Protein AF-A0A8T5YQD1-F1 (afdb_monomer)

InterPro domains:
  IPR027417 P-loop containing nucleoside triphosphate hydrolase [G3DSA:3.40.50.300] (38-134)
  IPR027417 P-loop containing nucleoside triphosphate hydrolase [SSF52540] (62-123)

Nearest PDB structures (foldseek):
  8b1u-assembly1_C  TM=7.061E-01  e=1.115E-03  Escherichia coli

Mean predicted aligned error: 10.08 Å

Radius of gyration: 19.31 Å; Cα contacts (8 Å, |Δi|>4): 66; chains: 1; bounding box: 38×42×52 Å

Organism: Escherichia coli (NCBI:txid562)

Sequence (136 aa):
AQPSNVLLERLGREAVEVQIQTASQRWPSHPVIGAGVTEPANTALARLQQAVQQDEPLTAGTVHEDDHSIQFHQCHGPDRQVEVLRESILGLLSDDPTLEPRDIIVQCPAIDSYAPLLHASFGLEVDGAAHPGLEI

Foldseek 3Di:
DQQLEPCCNPVVPVVVVVCVVCVVPDDPDDPDPCPPVPDPCPAPVNQVVVCVVVSHYRDDDDHDPPRPVDDDDDDPDLLRVLLVVVVVVVVVCVVDVVDDPVNDDDDDPCCVVNVVSNCVNVVPDPPVDDPPPPDD

pLDDT: mean 80.52, std 15.83, range [36.53, 96.06]

Secondary structure (DSSP, 8-state):
---SSHHHHHH-HHHHHHHHHHTTS-------TTTT----TTSHHHHHHHHHHTT------PPPTT--SS-----SSHHHHHHHHHHHHHHHHHH-TT--GGG-----TTHHHHHHHHHHHHT----SS--TT---

Solvent-accessible surface area (backbone atoms only — not comparable to full-atom values): 9021 Å² total; per-residue (Å²): 130,84,64,60,12,68,62,50,56,72,74,28,52,67,60,52,51,52,48,63,74,41,66,88,54,90,71,82,84,70,78,66,88,63,79,78,65,78,64,60,87,79,34,66,44,45,50,53,51,49,22,59,77,68,44,33,62,84,72,91,72,89,72,59,94,87,52,73,73,68,81,85,83,91,60,94,42,73,67,53,42,48,52,50,51,50,52,51,52,55,48,51,47,68,75,32,86,84,58,52,78,87,80,61,83,86,89,62,99,56,49,85,78,44,48,66,49,46,30,68,73,71,64,53,76,82,66,95,69,82,76,97,82,80,86,130

Structure (mmCIF, N/CA/C/O backbone):
data_AF-A0A8T5YQD1-F1
#
_entry.id   AF-A0A8T5YQD1-F1
#
loop_
_atom_site.group_PDB
_atom_site.id
_atom_site.type_symbol
_atom_site.label_atom_id
_atom_site.label_alt_id
_atom_site.label_comp_id
_atom_site.label_asym_id
_atom_site.label_entity_id
_atom_site.label_seq_id
_atom_site.pdbx_PDB_ins_code
_atom_site.Cartn_x
_atom_site.Cartn_y
_atom_site.Cartn_z
_atom_site.occupancy
_atom_site.B_iso_or_equiv
_atom_site.auth_seq_id
_atom_site.auth_comp_id
_atom_site.auth_asym_id
_atom_site.auth_atom_id
_atom_site.pdbx_PDB_model_num
ATOM 1 N N . ALA A 1 1 ? -9.841 15.210 24.116 1.00 63.59 1 ALA A N 1
ATOM 2 C CA . ALA A 1 1 ? -9.238 14.016 24.740 1.00 63.59 1 ALA A CA 1
ATOM 3 C C . ALA A 1 1 ? -8.061 13.593 23.872 1.00 63.59 1 ALA A C 1
ATOM 5 O O . ALA A 1 1 ? -8.085 13.919 22.691 1.00 63.59 1 ALA A O 1
ATOM 6 N N . GLN A 1 2 ? -7.030 12.965 24.440 1.00 75.38 2 GLN A N 1
ATOM 7 C CA . GLN A 1 2 ? -5.963 12.373 23.628 1.00 75.38 2 GLN A CA 1
ATOM 8 C C . GLN A 1 2 ? -6.542 11.147 22.899 1.00 75.38 2 GLN A C 1
ATOM 10 O O . GLN A 1 2 ? -7.272 10.406 23.561 1.00 75.38 2 GLN A O 1
ATOM 15 N N . PRO A 1 3 ? -6.270 10.948 21.596 1.00 83.31 3 PRO A N 1
ATOM 16 C CA . PRO A 1 3 ? -6.729 9.758 20.887 1.00 83.31 3 PRO A CA 1
ATOM 17 C C . PRO A 1 3 ? -6.153 8.488 21.521 1.00 83.31 3 PRO A C 1
ATOM 19 O O . PRO A 1 3 ? -4.982 8.473 21.915 1.00 83.31 3 PRO A O 1
ATOM 22 N N . SER A 1 4 ? -6.963 7.434 21.621 1.00 87.88 4 SER A N 1
ATOM 23 C CA . SER A 1 4 ? -6.514 6.127 22.128 1.00 87.88 4 SER A CA 1
ATOM 24 C C . SER A 1 4 ? -5.910 5.260 21.018 1.00 87.88 4 SER A C 1
ATOM 26 O O . SER A 1 4 ? -5.096 4.375 21.294 1.00 87.88 4 SER A O 1
ATOM 28 N N . ASN A 1 5 ? -6.257 5.521 19.754 1.00 90.19 5 ASN A N 1
ATOM 29 C CA . ASN A 1 5 ? -5.659 4.852 18.607 1.00 90.19 5 ASN A CA 1
ATOM 30 C C . ASN A 1 5 ? -4.292 5.466 18.235 1.00 90.19 5 ASN A C 1
ATOM 32 O O . ASN A 1 5 ? -4.173 6.659 17.954 1.00 90.19 5 ASN A O 1
ATOM 36 N N . VAL A 1 6 ? -3.254 4.628 18.143 1.00 90.19 6 VAL A N 1
ATOM 37 C CA . VAL A 1 6 ? -1.870 5.063 17.856 1.00 90.19 6 VAL A CA 1
ATOM 38 C C . VAL A 1 6 ? -1.713 5.708 16.469 1.00 90.19 6 VAL A C 1
ATOM 40 O O . VAL A 1 6 ? -0.874 6.593 16.294 1.00 90.19 6 VAL A O 1
ATOM 43 N N . LEU A 1 7 ? -2.496 5.295 15.467 1.00 89.94 7 LEU A N 1
ATOM 44 C CA . LEU A 1 7 ? -2.437 5.908 14.136 1.00 89.94 7 LEU A CA 1
ATOM 45 C C . LEU A 1 7 ? -3.041 7.310 14.150 1.00 89.94 7 LEU A C 1
ATOM 47 O O . LEU A 1 7 ? -2.441 8.226 13.590 1.00 89.94 7 LEU A O 1
ATOM 51 N N . LEU A 1 8 ? -4.168 7.503 14.841 1.00 88.56 8 LEU A N 1
ATOM 52 C CA . LEU A 1 8 ? -4.745 8.836 15.036 1.00 88.56 8 LEU A CA 1
ATOM 53 C C . LEU A 1 8 ? -3.807 9.745 15.833 1.00 88.56 8 LEU A C 1
ATOM 55 O O . LEU A 1 8 ? -3.626 10.905 15.471 1.00 88.56 8 LEU A O 1
ATOM 59 N N . GLU A 1 9 ? -3.151 9.211 16.863 1.00 88.00 9 GLU A N 1
ATOM 60 C CA . GLU A 1 9 ? -2.166 9.957 17.648 1.00 88.00 9 GLU A CA 1
ATOM 61 C C . GLU A 1 9 ? -1.001 10.479 16.789 1.00 88.00 9 GLU A C 1
ATOM 63 O O . GLU A 1 9 ? -0.571 11.628 16.938 1.00 88.00 9 GLU A O 1
ATOM 68 N N . ARG A 1 10 ? -0.469 9.637 15.894 1.00 88.06 10 ARG A N 1
ATOM 69 C CA . ARG A 1 10 ? 0.765 9.936 15.150 1.00 88.06 10 ARG A CA 1
ATOM 70 C C . ARG A 1 10 ? 0.538 10.622 13.811 1.00 88.06 10 ARG A C 1
ATOM 72 O O . ARG A 1 10 ? 1.325 11.489 13.449 1.00 88.06 10 ARG A O 1
ATOM 79 N N . LEU A 1 11 ? -0.499 10.221 13.083 1.00 88.50 11 LEU A N 1
ATOM 80 C CA . LEU A 1 11 ? -0.776 10.674 11.717 1.00 88.50 11 LEU A CA 1
ATOM 81 C C . LEU A 1 11 ? -1.979 11.623 11.653 1.00 88.50 11 LEU A C 1
ATOM 83 O O . LEU A 1 11 ? -2.125 12.356 10.683 1.00 88.50 11 LEU A O 1
ATOM 87 N N . GLY A 1 12 ? -2.827 11.640 12.684 1.00 83.06 12 GLY A N 1
ATOM 88 C CA . GLY A 1 12 ? -4.064 12.420 12.708 1.00 83.06 12 GLY A CA 1
ATOM 89 C C . GLY A 1 12 ? -3.941 13.821 13.306 1.00 83.06 12 GLY A C 1
ATOM 90 O O . GLY A 1 12 ? -4.956 14.501 13.413 1.00 83.06 12 GLY A O 1
ATOM 91 N N . ARG A 1 13 ? -2.748 14.280 13.713 1.00 79.06 13 ARG A N 1
ATOM 92 C CA . ARG A 1 13 ? -2.594 15.531 14.485 1.00 79.06 13 ARG A CA 1
ATOM 93 C C . ARG A 1 13 ? -3.224 16.745 13.799 1.00 79.06 13 ARG A C 1
ATOM 95 O O . ARG A 1 13 ? -3.981 17.465 14.443 1.00 79.06 13 ARG A O 1
ATOM 102 N N . GLU A 1 14 ? -2.940 16.947 12.514 1.00 79.00 14 GLU A N 1
ATOM 103 C CA . GLU A 1 14 ? -3.496 18.072 11.750 1.00 79.00 14 GLU A CA 1
ATOM 104 C C . GLU A 1 14 ? -5.021 17.956 11.604 1.00 79.00 14 GLU A C 1
ATOM 106 O O . GLU A 1 14 ? -5.741 18.933 11.800 1.00 79.00 14 GLU A O 1
ATOM 111 N N . ALA A 1 15 ? -5.537 16.749 11.349 1.00 77.81 15 ALA A N 1
ATOM 112 C CA . ALA A 1 15 ? -6.976 16.506 11.245 1.00 77.81 15 ALA A CA 1
ATOM 113 C C . ALA A 1 15 ? -7.707 16.754 12.577 1.00 77.81 15 ALA A C 1
ATOM 115 O O . ALA A 1 15 ? -8.771 17.372 12.594 1.00 77.81 15 ALA A O 1
ATOM 116 N N . VAL A 1 16 ? -7.118 16.326 13.699 1.00 73.75 16 VAL A N 1
ATOM 117 C CA . VAL A 1 16 ? -7.648 16.558 15.052 1.00 73.75 16 VAL A CA 1
ATOM 118 C C . VAL A 1 16 ? -7.660 18.050 15.378 1.00 73.75 16 VAL A C 1
ATOM 120 O O . VAL A 1 16 ? -8.639 18.550 15.930 1.00 73.75 16 VAL A O 1
ATOM 123 N N . GLU A 1 17 ? -6.602 18.779 15.019 1.00 77.94 17 GLU A N 1
ATOM 124 C CA . GLU A 1 17 ? -6.535 20.225 15.228 1.00 77.94 17 GLU A CA 1
ATOM 125 C C . GLU A 1 17 ? -7.633 20.957 14.446 1.00 77.94 17 GLU A C 1
ATOM 127 O O . GLU A 1 17 ? -8.379 21.751 15.028 1.00 77.94 17 GLU A O 1
ATOM 132 N N . VAL A 1 18 ? -7.806 20.622 13.164 1.00 79.00 18 VAL A N 1
ATOM 133 C CA . VAL A 1 18 ? -8.892 21.165 12.336 1.00 79.00 18 VAL A CA 1
ATOM 134 C C . VAL A 1 18 ? -10.257 20.825 12.933 1.00 79.00 18 VAL A C 1
ATOM 136 O O . VAL A 1 18 ? -11.106 21.712 13.046 1.00 79.00 18 VAL A O 1
ATOM 139 N N . GLN A 1 19 ? -10.477 19.583 13.371 1.00 76.94 19 GLN A N 1
ATOM 140 C CA . GLN A 1 19 ? -11.737 19.154 13.983 1.00 76.94 19 GLN A CA 1
ATOM 141 C C . GLN A 1 19 ? -12.051 19.936 15.265 1.00 76.94 19 GLN A C 1
ATOM 143 O O . GLN A 1 19 ? -13.194 20.339 15.468 1.00 76.94 19 GLN A O 1
ATOM 148 N N . ILE A 1 20 ? -11.055 20.205 16.116 1.00 76.19 20 ILE A N 1
ATOM 149 C CA . ILE A 1 20 ? -11.232 21.022 17.327 1.00 76.19 20 ILE A CA 1
ATOM 150 C C . ILE A 1 20 ? -11.613 22.460 16.956 1.00 76.19 20 ILE A C 1
ATOM 152 O O . ILE A 1 20 ? -12.535 23.023 17.547 1.00 76.19 20 ILE A O 1
ATOM 156 N N . GLN A 1 21 ? -10.939 23.046 15.964 1.00 79.44 21 GLN A N 1
ATOM 157 C CA . GLN A 1 21 ? -11.203 24.418 15.518 1.00 79.44 21 GLN A CA 1
ATOM 158 C C . GLN A 1 21 ? -12.580 24.569 14.853 1.00 79.44 21 GLN A C 1
ATOM 160 O O . GLN A 1 21 ? -13.203 25.628 14.945 1.00 79.44 21 GLN A O 1
ATOM 165 N N . THR A 1 22 ? -13.079 23.507 14.218 1.00 75.62 22 THR A N 1
ATOM 166 C CA . THR A 1 22 ? -14.381 23.490 13.534 1.00 75.62 22 THR A CA 1
ATOM 167 C C . THR A 1 22 ? -15.508 22.859 14.347 1.00 75.62 22 THR A C 1
ATOM 169 O O . THR A 1 22 ? -16.651 22.919 13.910 1.00 75.62 22 THR A O 1
ATOM 172 N N . ALA A 1 23 ? -15.255 22.349 15.559 1.00 73.12 23 ALA A N 1
ATOM 173 C CA . ALA A 1 23 ? -16.266 21.687 16.395 1.00 73.12 23 ALA A CA 1
ATOM 174 C C . ALA A 1 23 ? -17.478 22.575 16.744 1.00 73.12 23 ALA A C 1
ATOM 176 O O . ALA A 1 23 ? -18.564 22.067 17.023 1.00 73.12 23 ALA A O 1
ATOM 177 N N . SER A 1 24 ? -17.312 23.901 16.733 1.00 73.81 24 SER A N 1
ATOM 178 C CA . SER A 1 24 ? -18.398 24.869 16.941 1.00 73.81 24 SER A CA 1
ATOM 179 C C . SER A 1 24 ? -19.202 25.174 15.669 1.00 73.81 24 SER A C 1
ATOM 181 O O . SER A 1 24 ? -20.285 25.756 15.754 1.00 73.81 24 SER A O 1
ATOM 183 N N . GLN A 1 25 ? -18.700 24.781 14.496 1.00 74.81 25 GLN A N 1
ATOM 184 C CA . GLN A 1 25 ? -19.329 25.009 13.202 1.00 74.81 25 GLN A CA 1
ATOM 185 C C . GLN A 1 25 ? -20.108 23.767 12.772 1.00 74.81 25 GLN A C 1
ATOM 187 O O . GLN A 1 25 ? -19.601 22.647 12.745 1.00 74.81 25 GLN A O 1
ATOM 192 N N . ARG A 1 26 ? -21.376 23.959 12.410 1.00 63.44 26 ARG A N 1
ATOM 193 C CA . ARG A 1 26 ? -22.224 22.871 11.931 1.00 63.44 26 ARG A CA 1
ATOM 194 C C . ARG A 1 26 ? -21.953 22.634 10.451 1.00 63.44 26 ARG A C 1
ATOM 196 O O . ARG A 1 26 ? -22.566 23.274 9.602 1.00 63.44 26 ARG A O 1
ATOM 203 N N . TRP A 1 27 ? -21.027 21.727 10.157 1.00 67.69 27 TRP A N 1
ATOM 204 C CA . TRP A 1 27 ? -20.759 21.307 8.785 1.00 67.69 27 TRP A CA 1
ATOM 205 C C . TRP A 1 27 ? -21.890 20.409 8.264 1.00 67.69 27 TRP A C 1
ATOM 207 O O . TRP A 1 27 ? -22.370 19.548 9.013 1.00 67.69 27 TRP A O 1
ATOM 217 N N . PRO A 1 28 ? -22.341 20.572 7.006 1.00 69.69 28 PRO A N 1
ATOM 218 C CA . PRO A 1 28 ? -23.192 19.573 6.377 1.00 69.69 28 PRO A CA 1
ATOM 219 C C . PRO A 1 28 ? -22.461 18.228 6.373 1.00 69.69 28 PRO A C 1
ATOM 221 O O . PRO A 1 28 ? -21.299 18.133 5.975 1.00 69.69 28 PRO A O 1
ATOM 224 N N . SER A 1 29 ? -23.139 17.186 6.850 1.00 66.31 29 SER A N 1
ATOM 225 C CA . SER A 1 29 ? -22.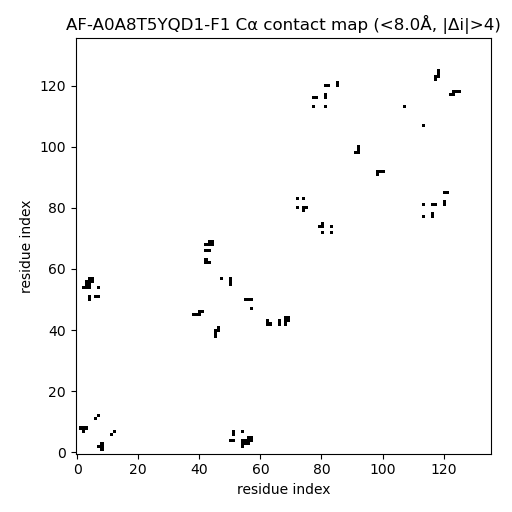631 15.820 6.786 1.00 66.31 29 SER A CA 1
ATOM 226 C C . SER A 1 29 ? -22.522 15.429 5.315 1.00 66.31 29 SER A C 1
ATOM 228 O O . SER A 1 29 ? -23.541 15.237 4.652 1.00 66.31 29 SER A O 1
ATOM 230 N N . HIS A 1 30 ? -21.304 15.332 4.789 1.00 61.06 30 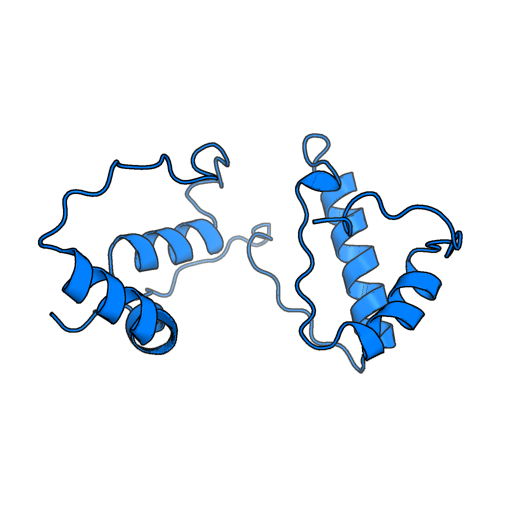HIS A N 1
ATOM 231 C CA . HIS A 1 30 ? -21.096 14.677 3.505 1.00 61.06 30 HIS A CA 1
ATOM 232 C C . HIS A 1 30 ? -21.110 13.162 3.731 1.00 61.06 30 HIS A C 1
ATOM 234 O O . HIS A 1 30 ? -20.513 12.694 4.705 1.00 61.06 30 HIS A O 1
ATOM 240 N N . PRO A 1 31 ? -21.794 12.383 2.878 1.00 56.94 31 PRO A N 1
ATOM 241 C CA . PRO A 1 31 ? -21.659 10.937 2.922 1.00 56.94 31 PRO A CA 1
ATOM 242 C C . PRO A 1 31 ? -20.184 10.574 2.732 1.00 56.94 31 PRO A C 1
ATOM 244 O O . PRO A 1 31 ? -19.500 11.153 1.886 1.00 56.94 31 PRO A O 1
ATOM 247 N N . VAL A 1 32 ? -19.691 9.632 3.537 1.00 61.94 32 VAL A N 1
ATOM 248 C CA . VAL A 1 32 ? -18.336 9.097 3.384 1.00 61.94 32 VAL A CA 1
ATOM 249 C C . VAL A 1 32 ? -18.251 8.448 2.002 1.00 61.94 32 VAL A C 1
ATOM 251 O O . VAL A 1 32 ? -18.949 7.469 1.726 1.00 61.94 32 VAL A O 1
ATOM 254 N N . ILE A 1 33 ? -17.430 9.016 1.115 1.00 55.59 33 ILE A N 1
ATOM 255 C CA . ILE A 1 33 ? -17.125 8.412 -0.186 1.00 55.59 33 ILE A CA 1
ATOM 256 C C . ILE A 1 33 ? -16.445 7.068 0.106 1.00 55.59 33 ILE A C 1
ATOM 258 O O . ILE A 1 33 ? -15.435 7.036 0.801 1.00 55.59 33 ILE A O 1
ATOM 262 N N . GLY A 1 34 ? -17.046 5.967 -0.353 1.00 53.22 34 GLY A N 1
ATOM 263 C CA . GLY A 1 34 ? -16.601 4.601 -0.039 1.00 53.22 34 GLY A CA 1
ATOM 264 C C . GLY A 1 34 ? -17.512 3.811 0.910 1.00 53.22 34 GLY A C 1
ATOM 265 O O . GLY A 1 34 ? -17.295 2.620 1.080 1.00 53.22 34 GLY A O 1
ATOM 266 N N . ALA A 1 35 ? -18.589 4.398 1.454 1.00 48.50 35 ALA A N 1
ATOM 267 C CA . ALA A 1 35 ? -19.565 3.673 2.291 1.00 48.50 35 ALA A CA 1
ATOM 268 C C . ALA A 1 35 ? -20.311 2.516 1.576 1.00 48.50 35 ALA A C 1
ATOM 270 O O . ALA A 1 35 ? -21.073 1.793 2.212 1.00 48.50 35 ALA A O 1
ATOM 271 N N . GLY A 1 36 ? -20.123 2.363 0.259 1.00 45.50 36 GLY A N 1
ATOM 272 C CA . GLY A 1 36 ? -20.654 1.260 -0.547 1.00 45.50 36 GLY A CA 1
ATOM 273 C C . GLY A 1 36 ? -19.669 0.114 -0.798 1.00 45.50 36 GLY A C 1
ATOM 274 O O . GLY A 1 36 ? -20.102 -0.931 -1.279 1.00 45.50 36 GLY A O 1
ATOM 275 N N . VAL A 1 37 ? -18.378 0.270 -0.468 1.00 54.41 37 VAL A N 1
ATOM 276 C CA . VAL A 1 37 ? -17.423 -0.846 -0.522 1.00 54.41 37 VAL A CA 1
ATOM 277 C C . VAL A 1 37 ? -17.707 -1.709 0.697 1.00 54.41 37 VAL A C 1
ATOM 279 O O . VAL A 1 37 ? -17.358 -1.367 1.826 1.00 54.41 37 VAL A O 1
ATOM 282 N N . THR A 1 38 ? -18.437 -2.798 0.484 1.00 52.81 38 THR A N 1
ATOM 283 C CA . THR A 1 38 ? -18.672 -3.791 1.530 1.00 52.81 38 THR A CA 1
ATOM 284 C C . THR A 1 38 ? -17.424 -4.658 1.610 1.00 52.81 38 THR A C 1
ATOM 286 O O . THR A 1 38 ? -17.400 -5.778 1.113 1.00 52.81 38 THR A O 1
ATOM 289 N N . GLU A 1 39 ? -16.362 -4.117 2.213 1.00 60.00 39 GLU A N 1
ATOM 290 C CA . GLU A 1 39 ? -15.255 -4.954 2.668 1.00 60.00 39 GLU A CA 1
ATOM 291 C C . GLU A 1 39 ? -15.856 -6.069 3.537 1.00 60.00 39 GLU A C 1
ATOM 293 O O . GLU A 1 39 ? -16.698 -5.778 4.404 1.00 60.00 39 GLU A O 1
ATOM 298 N N . PRO A 1 40 ? -15.482 -7.341 3.325 1.00 63.62 40 PRO A N 1
ATOM 299 C CA . PRO A 1 40 ? -15.912 -8.408 4.208 1.00 63.62 40 PRO A CA 1
ATOM 300 C C . PRO A 1 40 ? -15.577 -7.998 5.643 1.00 63.62 40 PRO A C 1
ATOM 302 O O . PRO A 1 40 ? -14.440 -7.640 5.949 1.00 63.62 40 PRO A O 1
ATOM 305 N N . ALA A 1 41 ? -16.566 -8.025 6.538 1.00 66.06 41 ALA A N 1
ATOM 306 C CA . ALA A 1 41 ? -16.436 -7.483 7.896 1.00 66.06 41 ALA A CA 1
ATOM 307 C C . ALA A 1 41 ? -15.324 -8.148 8.742 1.00 66.06 41 ALA A C 1
ATOM 309 O O . ALA A 1 41 ? -15.079 -7.749 9.879 1.00 66.06 41 ALA A O 1
ATOM 310 N N . ASN A 1 42 ? -14.667 -9.181 8.210 1.00 78.50 42 ASN A N 1
ATOM 311 C CA . ASN A 1 42 ? -13.608 -9.955 8.834 1.00 78.50 42 ASN A CA 1
ATOM 312 C C . ASN A 1 42 ? -12.196 -9.699 8.266 1.00 78.50 42 ASN A C 1
ATOM 314 O O . ASN A 1 42 ? -11.269 -10.360 8.737 1.00 78.50 42 ASN A O 1
ATOM 318 N N . THR A 1 43 ? -11.992 -8.774 7.319 1.00 89.38 43 THR A N 1
ATOM 319 C CA . THR A 1 43 ? -10.639 -8.487 6.804 1.00 89.38 43 THR A CA 1
ATOM 320 C C . THR A 1 43 ? -9.771 -7.715 7.808 1.00 89.38 43 THR A C 1
ATOM 322 O O . THR A 1 43 ? -10.248 -7.053 8.740 1.00 89.38 43 THR A O 1
ATOM 325 N N . ALA A 1 44 ? -8.451 -7.801 7.652 1.00 91.94 44 ALA A N 1
ATOM 326 C CA . ALA A 1 44 ? -7.482 -6.995 8.384 1.00 91.94 44 ALA A CA 1
ATOM 327 C C . ALA A 1 44 ? -7.700 -5.494 8.134 1.00 91.94 44 ALA A C 1
ATOM 329 O O . ALA A 1 44 ? -7.651 -4.712 9.088 1.00 91.94 44 ALA A O 1
ATOM 330 N N . LEU A 1 45 ? -8.008 -5.101 6.891 1.00 91.88 45 LEU A N 1
ATOM 331 C CA . LEU A 1 45 ? -8.334 -3.718 6.541 1.00 91.88 45 LEU A CA 1
ATOM 332 C C . LEU A 1 45 ? -9.599 -3.220 7.244 1.00 91.88 45 LEU A C 1
ATOM 334 O O . LEU A 1 45 ? -9.557 -2.152 7.856 1.00 91.88 45 LEU A O 1
ATOM 338 N N . ALA A 1 46 ? -10.684 -4.000 7.232 1.00 88.31 46 ALA A N 1
ATOM 339 C CA . ALA A 1 46 ? -11.930 -3.632 7.904 1.00 88.31 46 ALA A CA 1
ATOM 340 C C . ALA A 1 46 ? -11.708 -3.395 9.407 1.00 88.31 46 ALA A C 1
ATOM 342 O O . ALA A 1 46 ? -12.155 -2.388 9.960 1.00 88.31 46 ALA A O 1
ATOM 343 N N . ARG A 1 47 ? -10.934 -4.267 10.068 1.00 89.38 47 ARG A N 1
ATOM 344 C CA . ARG A 1 47 ? -10.569 -4.101 11.487 1.00 89.38 47 ARG A CA 1
ATOM 345 C C . ARG A 1 47 ? -9.732 -2.850 11.739 1.00 89.38 47 ARG A C 1
ATOM 347 O O . ARG A 1 47 ? -9.990 -2.133 12.706 1.00 89.38 47 ARG A O 1
ATOM 354 N N . LEU A 1 48 ? -8.746 -2.578 10.883 1.00 90.81 48 LEU A N 1
ATOM 355 C CA . LEU A 1 48 ? -7.905 -1.384 10.973 1.00 90.81 48 LEU A CA 1
ATOM 356 C C . LEU A 1 48 ? -8.745 -0.107 10.844 1.00 90.81 48 LEU A C 1
ATOM 358 O O . LEU A 1 48 ? -8.643 0.792 11.679 1.00 90.81 48 LEU A O 1
ATOM 362 N N . GLN A 1 49 ? -9.600 -0.049 9.822 1.00 89.12 49 GLN A N 1
ATOM 363 C CA . GLN A 1 49 ? -10.493 1.078 9.568 1.00 89.12 49 GLN A CA 1
ATOM 364 C C . GLN A 1 49 ? -11.479 1.282 10.721 1.00 89.12 49 GLN A C 1
ATOM 366 O O . GLN A 1 49 ? -11.641 2.410 11.180 1.00 89.12 49 GLN A O 1
ATOM 371 N N . GLN A 1 50 ? -12.091 0.210 11.236 1.00 88.31 50 GLN A N 1
ATOM 372 C CA . GLN A 1 50 ? -13.014 0.286 12.369 1.00 88.31 50 GLN A CA 1
ATOM 373 C C . GLN A 1 50 ? -12.321 0.818 13.631 1.00 88.31 50 GLN A C 1
ATOM 375 O O . GLN A 1 50 ? -12.865 1.700 14.292 1.00 88.31 50 GLN A O 1
ATOM 380 N N . ALA A 1 51 ? -11.118 0.335 13.952 1.00 90.12 51 ALA A N 1
ATOM 381 C CA . ALA A 1 51 ? -10.369 0.811 15.115 1.00 90.12 51 ALA A CA 1
ATOM 382 C C . ALA A 1 51 ? -10.016 2.303 15.006 1.00 90.12 51 ALA A C 1
ATOM 384 O O . ALA A 1 51 ? -10.118 3.032 15.989 1.00 90.12 51 ALA A O 1
ATOM 385 N N . VAL A 1 52 ? -9.654 2.780 13.809 1.00 89.56 52 VAL A N 1
ATOM 386 C CA . VAL A 1 52 ? -9.420 4.212 13.563 1.00 89.56 52 VAL A CA 1
ATOM 387 C C . VAL A 1 52 ? -10.722 5.010 13.691 1.00 89.56 52 VAL A C 1
ATOM 389 O O . VAL A 1 52 ? -10.739 6.037 14.357 1.00 89.56 52 VAL A O 1
ATOM 392 N N . GLN A 1 53 ? -11.827 4.541 13.109 1.00 87.06 53 GLN A N 1
ATOM 393 C CA . GLN A 1 53 ? -13.117 5.242 13.162 1.00 87.06 53 GLN A CA 1
ATOM 394 C C . GLN A 1 53 ? -13.684 5.363 14.582 1.00 87.06 53 GLN A C 1
ATOM 396 O O . GLN A 1 53 ? -14.339 6.356 14.889 1.00 87.06 53 GLN A O 1
ATOM 401 N N . GLN A 1 54 ? -13.455 4.360 15.432 1.00 89.44 54 GLN A N 1
ATOM 402 C CA .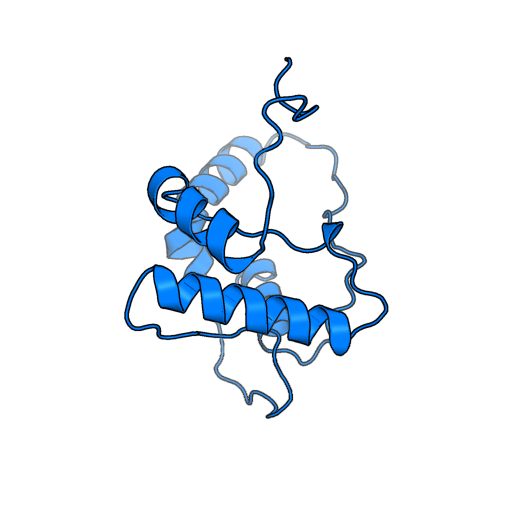 GLN A 1 54 ? -13.935 4.339 16.817 1.00 89.44 54 GLN A CA 1
ATOM 403 C C . GLN A 1 54 ? -12.922 4.914 17.822 1.00 89.44 54 GLN A C 1
ATOM 405 O O . GLN A 1 54 ? -13.222 4.942 19.010 1.00 89.44 54 GLN A O 1
ATOM 410 N N . ASP A 1 55 ? -11.746 5.371 17.367 1.00 89.81 55 ASP A N 1
ATOM 411 C CA . ASP A 1 55 ? -10.616 5.764 18.227 1.00 89.81 55 ASP A C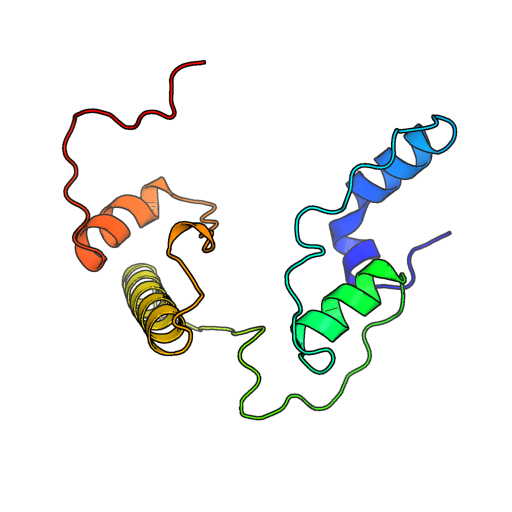A 1
ATOM 412 C C . ASP A 1 55 ? -10.260 4.692 19.277 1.00 89.81 55 ASP A C 1
ATOM 414 O O . ASP A 1 55 ? -9.951 4.982 20.429 1.00 89.81 55 ASP A O 1
ATOM 418 N N . GLU A 1 56 ? -10.300 3.425 18.869 1.00 91.75 56 GLU A N 1
ATOM 419 C CA . GLU A 1 56 ? -9.974 2.287 19.726 1.00 91.75 56 GLU A CA 1
ATOM 420 C C . GLU A 1 56 ? -8.551 1.779 19.440 1.00 91.75 56 GLU A C 1
ATOM 422 O O . GLU A 1 56 ? -8.073 1.851 18.297 1.00 91.75 56 GLU A O 1
ATOM 427 N N . PRO A 1 57 ? -7.841 1.234 20.443 1.00 89.62 57 PRO A N 1
ATOM 428 C CA . PRO A 1 57 ? -6.546 0.607 20.231 1.00 89.62 57 PRO A CA 1
ATOM 429 C C . PRO A 1 57 ? -6.629 -0.541 19.220 1.00 89.62 57 PRO A C 1
ATOM 431 O O . PRO A 1 57 ? -7.540 -1.369 19.254 1.00 89.62 57 PRO A O 1
ATOM 434 N N . LEU A 1 58 ? -5.623 -0.643 18.350 1.00 85.69 58 LEU A N 1
ATOM 435 C CA . LEU A 1 58 ? -5.499 -1.785 17.449 1.00 85.69 58 LEU A CA 1
ATOM 436 C C . LEU A 1 58 ? -5.142 -3.040 18.246 1.00 85.69 58 LEU A C 1
ATOM 438 O O . LEU A 1 58 ? -4.039 -3.162 18.781 1.00 85.69 58 LEU A O 1
ATOM 442 N N . THR A 1 59 ? -6.064 -3.993 18.297 1.00 81.94 59 THR A N 1
ATOM 443 C CA . THR A 1 59 ? -5.822 -5.308 18.890 1.00 81.94 59 THR A CA 1
ATOM 444 C C . THR A 1 59 ? -5.316 -6.279 17.834 1.00 81.94 59 THR A C 1
ATOM 446 O O . THR A 1 59 ? -5.910 -6.397 16.759 1.00 81.94 59 THR A O 1
ATOM 449 N N . ALA A 1 60 ? -4.257 -7.025 18.151 1.00 79.19 60 ALA A N 1
ATOM 450 C CA . ALA A 1 60 ? -3.839 -8.146 17.320 1.00 79.19 60 ALA A CA 1
ATOM 451 C C . ALA A 1 60 ? -4.991 -9.155 17.191 1.00 79.19 60 ALA A C 1
ATOM 453 O O . ALA A 1 60 ? -5.652 -9.490 18.172 1.00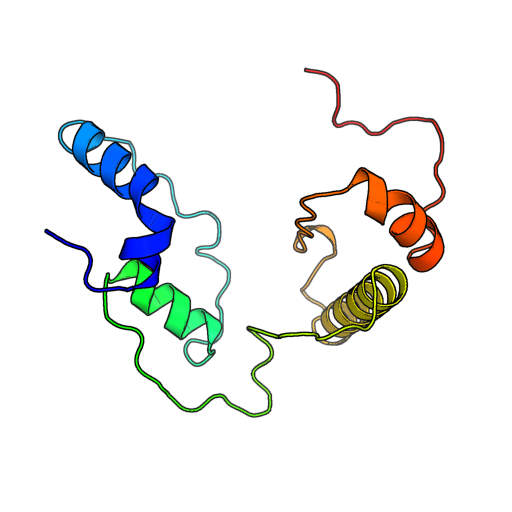 79.19 60 ALA A O 1
ATOM 454 N N . GLY A 1 61 ? -5.219 -9.656 15.983 1.00 80.75 61 GLY A N 1
ATOM 455 C CA . GLY A 1 61 ? -6.182 -10.724 15.745 1.00 80.75 61 GLY A CA 1
ATOM 456 C C . GLY A 1 61 ? -5.787 -11.530 14.523 1.00 80.75 61 GLY A C 1
ATOM 457 O O . GLY A 1 61 ? -5.009 -11.053 13.699 1.00 80.75 61 GLY A O 1
ATOM 458 N N . THR A 1 62 ? -6.341 -12.728 14.395 1.00 84.00 62 THR A N 1
ATOM 459 C CA . THR A 1 62 ? -6.031 -13.652 13.302 1.00 84.00 62 THR A CA 1
ATOM 460 C C . THR A 1 62 ? -6.312 -13.017 11.942 1.00 84.00 62 THR A C 1
ATOM 462 O O . THR A 1 62 ? -7.334 -12.360 11.757 1.00 84.00 62 THR A O 1
ATOM 465 N N . VAL A 1 63 ? -5.385 -13.179 11.005 1.00 86.00 63 VAL A N 1
ATOM 466 C CA . VAL A 1 63 ? -5.559 -12.835 9.589 1.00 86.00 63 VAL A CA 1
ATOM 467 C C . VAL A 1 63 ? -5.809 -14.152 8.862 1.00 86.00 63 VAL A C 1
ATOM 469 O O . VAL A 1 63 ? -5.110 -15.128 9.138 1.00 86.00 63 VAL A O 1
ATOM 472 N N . HIS A 1 64 ? -6.849 -14.212 8.031 1.00 87.06 64 HIS A N 1
ATOM 473 C CA . HIS A 1 64 ? -7.131 -15.412 7.244 1.00 87.06 64 HIS A CA 1
ATOM 474 C C . HIS A 1 64 ? -6.071 -15.565 6.147 1.00 87.06 64 HIS A C 1
ATOM 476 O O . HIS A 1 64 ? -5.536 -14.567 5.678 1.00 87.06 64 HIS A O 1
ATOM 482 N N . GLU A 1 65 ? -5.766 -16.792 5.731 1.00 87.12 65 GLU A N 1
ATOM 483 C CA . GLU A 1 65 ? -4.747 -17.035 4.696 1.00 87.12 65 GLU A CA 1
ATOM 484 C C . GLU A 1 65 ? -5.126 -16.378 3.356 1.00 87.12 65 GLU A C 1
ATOM 486 O O . GLU A 1 65 ? -4.261 -15.855 2.659 1.00 87.12 65 GLU A O 1
ATOM 491 N N . ASP A 1 66 ? -6.428 -16.313 3.071 1.00 87.25 66 ASP A N 1
ATOM 492 C CA . ASP A 1 66 ? -7.001 -15.675 1.876 1.00 87.25 66 ASP A CA 1
ATOM 493 C C . ASP A 1 66 ? -7.299 -14.169 2.059 1.00 87.25 66 ASP A C 1
ATOM 495 O O . ASP A 1 66 ? -7.949 -13.544 1.221 1.00 87.25 66 ASP A O 1
ATOM 499 N N . ASP A 1 67 ? -6.899 -13.566 3.185 1.00 89.94 67 ASP A N 1
ATOM 500 C CA . ASP A 1 67 ? -7.102 -12.134 3.425 1.00 89.94 67 ASP A CA 1
ATOM 501 C C . ASP A 1 67 ? -5.986 -11.312 2.768 1.00 89.94 67 ASP A C 1
ATOM 503 O O . ASP A 1 67 ? -4.898 -11.127 3.317 1.00 89.94 67 ASP A O 1
ATOM 507 N N . HIS A 1 68 ? -6.290 -10.788 1.583 1.00 89.88 68 HIS A N 1
ATOM 508 C CA . HIS A 1 68 ? -5.384 -9.966 0.777 1.00 89.88 68 HIS A CA 1
ATOM 509 C C . HIS A 1 68 ? -5.663 -8.457 0.876 1.00 89.88 68 HIS A C 1
ATOM 511 O O . HIS A 1 68 ? -5.136 -7.679 0.078 1.00 89.88 68 HIS A O 1
ATOM 517 N N . SER A 1 69 ? -6.462 -8.030 1.862 1.00 90.50 69 SER A N 1
ATOM 518 C CA . SER A 1 69 ? -6.892 -6.630 2.026 1.00 90.50 69 SER A CA 1
ATOM 519 C C . SER A 1 69 ? -5.754 -5.660 2.379 1.00 90.50 69 SER A C 1
ATOM 521 O O . SER A 1 69 ? -5.839 -4.465 2.098 1.00 90.50 69 SER A O 1
ATOM 523 N N . ILE A 1 70 ? -4.668 -6.157 2.983 1.00 92.00 70 ILE A N 1
ATOM 524 C CA . ILE A 1 70 ? -3.430 -5.409 3.233 1.00 92.00 70 ILE A CA 1
ATOM 525 C C . ILE A 1 70 ? -2.252 -6.310 2.886 1.00 92.00 70 ILE A C 1
ATOM 527 O O . ILE A 1 70 ? -2.082 -7.376 3.474 1.00 92.00 70 ILE A O 1
ATOM 531 N N . GLN A 1 71 ? -1.398 -5.854 1.973 1.00 93.31 71 GLN A N 1
ATOM 532 C CA . GLN A 1 71 ? -0.227 -6.603 1.528 1.00 93.31 71 GLN A CA 1
ATOM 533 C C . GLN A 1 71 ? 1.031 -5.740 1.611 1.00 93.31 71 GLN A C 1
ATOM 535 O O . GLN A 1 71 ? 1.006 -4.536 1.353 1.00 93.31 71 GLN A O 1
ATOM 540 N N . PHE A 1 72 ? 2.149 -6.371 1.968 1.00 94.69 72 PHE A N 1
ATOM 541 C CA . PHE A 1 72 ? 3.460 -5.733 2.030 1.00 94.69 72 PHE A CA 1
ATOM 542 C C . PHE A 1 72 ? 4.405 -6.433 1.060 1.00 94.69 72 PHE A C 1
ATOM 544 O O . PHE A 1 72 ? 4.680 -7.622 1.202 1.00 94.69 72 PHE A O 1
ATOM 551 N N . HIS A 1 73 ? 4.941 -5.681 0.101 1.00 95.06 73 HIS A N 1
ATOM 552 C CA . HIS A 1 73 ? 5.853 -6.208 -0.910 1.00 95.06 73 HIS A CA 1
ATOM 553 C C . HIS A 1 73 ? 7.256 -5.637 -0.704 1.00 95.06 73 HIS A C 1
ATOM 555 O O . HIS A 1 73 ? 7.531 -4.479 -1.022 1.00 95.06 73 HIS A O 1
ATOM 561 N N . GLN A 1 74 ? 8.171 -6.454 -0.182 1.00 96.06 74 GLN A N 1
ATOM 562 C CA . GLN A 1 74 ? 9.583 -6.090 -0.122 1.00 96.06 74 GLN A CA 1
ATOM 563 C C . GLN A 1 74 ? 10.235 -6.348 -1.483 1.00 96.06 74 GLN A C 1
ATOM 565 O O . GLN A 1 74 ? 10.265 -7.477 -1.965 1.00 96.06 74 GLN A O 1
ATOM 570 N N . CYS A 1 75 ? 10.777 -5.299 -2.095 1.00 95.44 75 CYS A N 1
ATOM 571 C CA . CYS A 1 75 ? 11.362 -5.354 -3.433 1.00 95.44 75 CYS A CA 1
ATOM 572 C C . CYS A 1 75 ? 12.810 -4.848 -3.420 1.00 95.44 75 CYS A C 1
ATOM 574 O O . CYS A 1 75 ? 13.174 -4.000 -2.606 1.00 95.44 75 CYS A O 1
ATOM 576 N N . HIS A 1 76 ? 13.629 -5.325 -4.358 1.00 94.31 76 HIS A N 1
ATOM 577 C CA . HIS A 1 76 ? 15.065 -5.013 -4.419 1.00 94.31 76 HIS A CA 1
ATOM 578 C C . HIS A 1 76 ? 15.420 -3.704 -5.151 1.00 94.31 76 HIS A C 1
ATOM 580 O O . HIS A 1 76 ? 16.598 -3.409 -5.327 1.00 94.31 76 HIS A O 1
ATOM 586 N N . GLY A 1 77 ? 14.432 -2.911 -5.571 1.00 93.50 77 GLY A N 1
ATOM 587 C CA . GLY A 1 77 ? 14.645 -1.623 -6.235 1.00 93.50 77 GLY A CA 1
ATOM 588 C C . GLY A 1 77 ? 13.403 -1.138 -6.991 1.00 93.50 77 GLY A C 1
ATOM 589 O O . GLY A 1 77 ? 12.422 -1.882 -7.048 1.00 93.50 77 GLY A O 1
ATOM 590 N N . PRO A 1 78 ? 13.434 0.079 -7.566 1.00 92.50 78 PRO A N 1
ATOM 591 C CA . PRO A 1 78 ? 12.289 0.684 -8.254 1.00 92.50 78 PRO A CA 1
ATOM 592 C C . PRO A 1 78 ? 11.750 -0.147 -9.426 1.00 92.50 78 PRO A C 1
ATOM 594 O O . PRO A 1 78 ? 10.539 -0.311 -9.535 1.00 92.50 78 PRO A O 1
ATOM 597 N N . ASP A 1 79 ? 12.624 -0.744 -10.244 1.00 92.94 79 ASP A N 1
ATOM 598 C CA . ASP A 1 79 ? 12.211 -1.576 -11.386 1.00 92.94 79 ASP A CA 1
ATOM 599 C C . ASP A 1 79 ? 11.355 -2.759 -10.920 1.00 92.94 79 ASP A C 1
ATOM 601 O O . ASP A 1 79 ? 10.224 -2.954 -11.367 1.00 92.94 79 ASP A O 1
ATOM 605 N N . ARG A 1 80 ? 11.856 -3.498 -9.918 1.00 94.75 80 ARG A N 1
ATOM 606 C CA . ARG A 1 80 ? 11.139 -4.647 -9.358 1.00 94.75 80 ARG A CA 1
ATOM 607 C C . ARG A 1 80 ? 9.866 -4.232 -8.621 1.00 94.75 80 ARG A C 1
ATOM 609 O O . ARG A 1 80 ? 8.903 -4.987 -8.635 1.00 94.75 80 ARG A O 1
ATOM 616 N N . GLN A 1 81 ? 9.840 -3.055 -7.992 1.00 94.88 81 GLN A N 1
ATOM 617 C CA . GLN A 1 81 ? 8.613 -2.526 -7.384 1.00 94.88 81 GLN A CA 1
ATOM 618 C C . GLN A 1 81 ? 7.518 -2.321 -8.432 1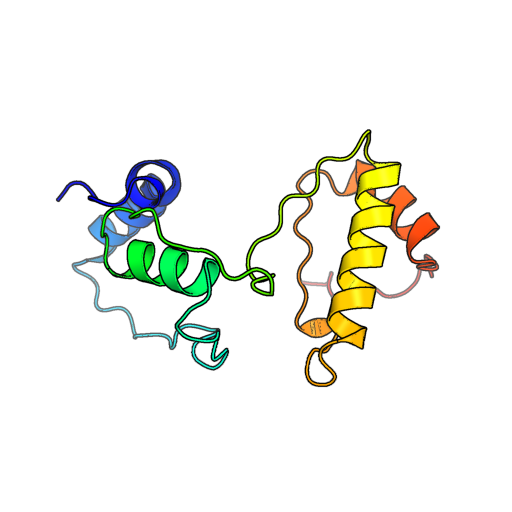.00 94.88 81 GLN A C 1
ATOM 620 O O . GLN A 1 81 ? 6.374 -2.693 -8.186 1.00 94.88 81 GLN A O 1
ATOM 625 N N . VAL A 1 82 ? 7.863 -1.777 -9.603 1.00 94.00 82 VAL A N 1
ATOM 626 C CA . VAL A 1 82 ? 6.905 -1.566 -10.695 1.00 94.00 82 VAL A CA 1
ATOM 627 C C . VAL A 1 82 ? 6.426 -2.890 -11.291 1.00 94.00 82 VAL A C 1
ATOM 629 O O . VAL A 1 82 ? 5.232 -3.045 -11.538 1.00 94.00 82 VAL A O 1
ATOM 632 N N . GLU A 1 83 ? 7.320 -3.860 -11.477 1.00 94.56 83 GLU A N 1
ATOM 633 C CA . GLU A 1 83 ? 6.934 -5.201 -11.934 1.00 94.56 83 GLU A CA 1
ATOM 634 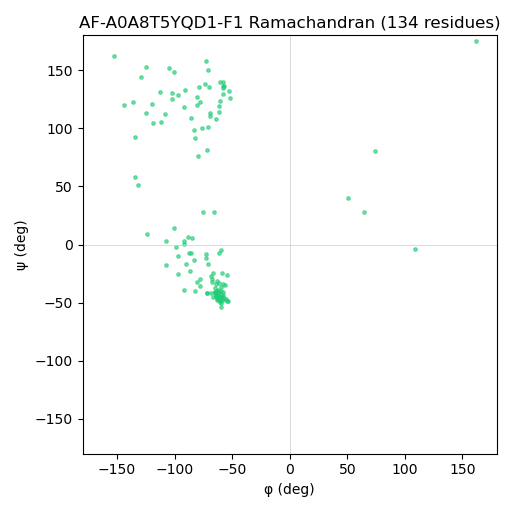C C . GLU A 1 83 ? 5.955 -5.875 -10.966 1.00 94.56 83 GLU A C 1
ATOM 636 O O . GLU A 1 83 ? 4.915 -6.372 -11.393 1.00 94.56 83 GLU A O 1
ATOM 641 N N . VAL A 1 84 ? 6.257 -5.848 -9.663 1.00 95.56 84 VAL A N 1
ATOM 642 C CA . VAL A 1 84 ? 5.381 -6.420 -8.631 1.00 95.56 84 VAL A CA 1
ATOM 643 C C . VAL A 1 84 ? 4.050 -5.674 -8.574 1.00 95.56 84 VAL A C 1
ATOM 645 O O . VAL A 1 84 ? 3.011 -6.314 -8.498 1.00 95.56 84 VAL A O 1
ATOM 648 N N . LEU A 1 85 ? 4.050 -4.340 -8.680 1.00 94.50 85 LEU A N 1
ATOM 649 C CA . LEU A 1 85 ? 2.819 -3.548 -8.759 1.00 94.50 85 LEU A CA 1
ATOM 650 C C . LEU A 1 85 ? 1.943 -3.989 -9.939 1.00 94.50 85 LEU A C 1
ATOM 652 O O . LEU A 1 85 ? 0.739 -4.181 -9.776 1.00 94.50 85 LEU A O 1
ATOM 656 N N . ARG A 1 86 ? 2.543 -4.168 -11.121 1.00 94.69 86 ARG A N 1
ATOM 657 C CA . ARG A 1 86 ? 1.844 -4.644 -12.318 1.00 94.69 86 ARG A CA 1
ATOM 658 C C . ARG A 1 86 ? 1.256 -6.036 -12.108 1.00 94.69 86 ARG A C 1
ATOM 660 O O . ARG A 1 86 ? 0.093 -6.247 -12.435 1.00 94.69 86 ARG A O 1
ATOM 667 N N . GLU A 1 87 ? 2.043 -6.970 -11.577 1.00 94.75 87 GLU A N 1
ATOM 668 C CA . GLU A 1 87 ? 1.591 -8.334 -11.272 1.00 94.75 87 GLU A CA 1
ATOM 669 C C . GLU A 1 87 ? 0.431 -8.327 -10.265 1.00 94.75 87 GLU A C 1
ATOM 671 O O . GLU A 1 87 ? -0.587 -8.966 -10.521 1.00 94.75 87 GLU A O 1
ATOM 676 N N . SER A 1 88 ? 0.530 -7.545 -9.185 1.00 94.56 88 SER A N 1
ATOM 677 C CA . SER A 1 88 ? -0.532 -7.419 -8.180 1.00 94.56 88 SER A CA 1
ATOM 678 C C . SER A 1 88 ? -1.825 -6.848 -8.768 1.00 94.56 88 SER A C 1
ATOM 680 O O . SER A 1 88 ? -2.894 -7.396 -8.520 1.00 94.56 88 SER A O 1
ATOM 682 N N . ILE A 1 89 ? -1.751 -5.781 -9.574 1.00 94.19 89 ILE A N 1
ATOM 683 C CA . ILE A 1 89 ? -2.940 -5.182 -10.207 1.00 94.19 89 ILE A CA 1
ATOM 684 C C . ILE A 1 89 ? -3.601 -6.168 -11.175 1.00 94.19 89 ILE A C 1
ATOM 686 O O . ILE A 1 89 ? -4.820 -6.317 -11.161 1.00 94.19 89 ILE A O 1
ATOM 690 N N . LEU A 1 90 ? -2.811 -6.849 -12.010 1.00 93.69 90 LEU A N 1
ATOM 691 C CA . LEU A 1 90 ? -3.343 -7.837 -12.949 1.00 93.69 90 LEU A CA 1
ATOM 692 C C . LEU A 1 90 ? -3.970 -9.034 -12.227 1.00 93.69 90 LEU A C 1
ATOM 694 O O . LEU A 1 90 ? -5.000 -9.523 -12.682 1.00 93.69 90 LEU A O 1
ATOM 698 N N . GLY A 1 91 ? -3.379 -9.475 -11.113 1.00 93.81 91 GLY A N 1
ATOM 699 C CA . GLY A 1 91 ? -3.957 -10.503 -10.247 1.00 93.81 91 GLY A CA 1
ATOM 700 C C . GLY A 1 91 ? -5.316 -10.073 -9.699 1.00 93.81 91 GLY A C 1
ATOM 701 O O . GLY A 1 91 ? -6.310 -10.738 -9.959 1.00 93.81 91 GLY A O 1
ATOM 702 N N . LEU A 1 92 ? -5.383 -8.900 -9.060 1.00 92.44 92 LEU A N 1
ATOM 703 C CA . LEU A 1 92 ? -6.627 -8.353 -8.503 1.00 92.44 92 LEU A CA 1
ATOM 704 C C . LEU A 1 92 ? -7.749 -8.237 -9.547 1.00 92.44 92 LEU A C 1
ATOM 706 O O . LEU A 1 92 ? -8.869 -8.666 -9.292 1.00 92.44 92 LEU A O 1
ATOM 710 N N . LEU A 1 93 ? -7.447 -7.700 -10.733 1.00 93.25 93 LEU A N 1
ATOM 711 C CA . LEU A 1 93 ? -8.424 -7.567 -11.823 1.00 93.25 93 LEU A CA 1
ATOM 712 C C . LEU A 1 93 ? -8.844 -8.918 -12.425 1.00 93.25 93 LEU A C 1
ATOM 714 O O . LEU A 1 93 ? -9.925 -9.031 -12.996 1.00 93.25 93 LEU A O 1
ATOM 718 N N . SER A 1 94 ? -7.979 -9.933 -12.355 1.00 94.12 94 SER A N 1
ATOM 719 C CA . SER A 1 94 ? -8.306 -11.286 -12.809 1.00 94.12 94 SER A CA 1
ATOM 720 C C . SER A 1 94 ? -9.174 -12.033 -11.797 1.00 94.12 94 SER A C 1
ATOM 722 O O . SER A 1 94 ? -10.021 -12.831 -12.202 1.00 94.12 94 SER A O 1
ATOM 724 N N . ASP A 1 95 ? -8.944 -11.805 -10.506 1.00 91.19 95 ASP A N 1
ATOM 725 C CA . ASP A 1 95 ? -9.625 -12.502 -9.416 1.00 91.19 95 ASP A CA 1
ATOM 726 C C . ASP A 1 95 ? -11.016 -11.911 -9.132 1.00 91.19 95 ASP A C 1
ATOM 728 O O . ASP A 1 95 ? -11.941 -12.654 -8.793 1.00 91.19 95 ASP A O 1
ATOM 732 N N . ASP A 1 96 ? -11.195 -10.599 -9.324 1.00 89.69 96 ASP A N 1
ATOM 733 C CA . ASP A 1 96 ? -12.469 -9.901 -9.135 1.00 89.69 96 ASP A CA 1
ATOM 734 C C . ASP A 1 96 ? -12.972 -9.246 -10.440 1.00 89.69 96 ASP A C 1
ATOM 736 O O . ASP A 1 96 ? -12.496 -8.176 -10.824 1.00 89.69 96 ASP A O 1
ATOM 740 N N . PRO A 1 97 ? -13.987 -9.825 -11.115 1.00 90.69 97 PRO A N 1
ATOM 741 C CA . PRO A 1 97 ? -14.532 -9.271 -12.355 1.00 90.69 97 PRO A CA 1
ATOM 742 C C . PRO A 1 97 ? -15.366 -7.995 -12.153 1.00 90.69 97 PRO A C 1
ATOM 744 O O . PRO A 1 97 ? -15.805 -7.403 -13.140 1.00 90.69 97 PRO A O 1
ATOM 747 N N . THR A 1 98 ? -15.656 -7.604 -10.909 1.00 91.56 98 THR A N 1
ATOM 748 C CA . THR A 1 98 ? -16.371 -6.359 -10.591 1.00 91.56 98 THR A CA 1
ATOM 749 C C . THR A 1 98 ? -15.432 -5.175 -10.400 1.00 91.56 98 THR A C 1
ATOM 751 O O . THR A 1 98 ? -15.887 -4.034 -10.475 1.00 91.56 98 THR A O 1
ATOM 754 N N . LEU A 1 99 ? -14.138 -5.438 -10.196 1.00 90.94 99 LEU A N 1
ATOM 755 C CA . LEU A 1 99 ? -13.116 -4.420 -10.035 1.00 90.94 99 LEU A CA 1
ATOM 756 C C . LEU A 1 99 ? -12.731 -3.845 -11.399 1.00 90.94 99 LEU A C 1
ATOM 758 O O . LEU A 1 99 ? -12.280 -4.562 -12.294 1.00 90.94 99 LEU A O 1
ATOM 762 N N . GLU A 1 100 ? -12.863 -2.532 -11.558 1.00 90.62 100 GLU A N 1
ATOM 763 C CA . GLU A 1 100 ? -12.443 -1.849 -12.772 1.00 90.62 100 GLU A CA 1
ATOM 764 C C . GLU A 1 100 ? -11.139 -1.073 -12.528 1.00 90.62 100 GLU A C 1
ATOM 766 O O . GLU A 1 100 ? -10.891 -0.581 -11.427 1.00 90.62 100 GLU A O 1
ATOM 771 N N . PRO A 1 101 ? -10.293 -0.859 -13.555 1.00 89.50 101 PRO A N 1
ATOM 772 C CA . PRO A 1 101 ? -9.051 -0.098 -13.390 1.00 89.50 101 PRO A CA 1
ATOM 773 C C . PRO A 1 101 ? -9.234 1.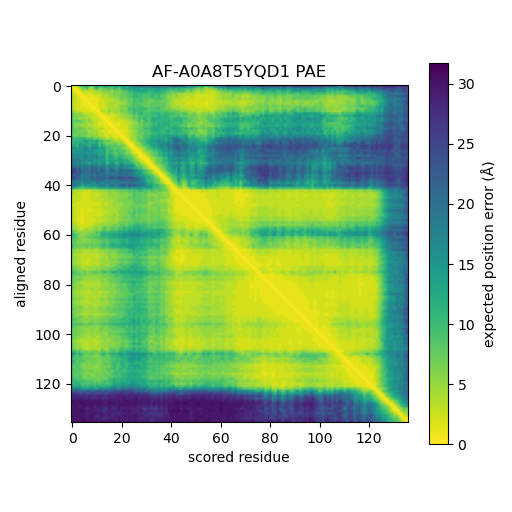305 -12.789 1.00 89.50 101 PRO A C 1
ATOM 775 O O . PRO A 1 101 ? -8.316 1.824 -12.160 1.00 89.50 101 PRO A O 1
ATOM 778 N N . ARG A 1 102 ? -10.412 1.925 -12.962 1.00 90.94 102 ARG A N 1
ATOM 779 C CA . ARG A 1 102 ? -10.735 3.245 -12.392 1.00 90.94 102 ARG A CA 1
ATOM 780 C C . ARG A 1 102 ? -10.921 3.238 -10.872 1.00 90.94 102 ARG A C 1
ATOM 782 O O . ARG A 1 102 ? -10.885 4.307 -10.270 1.00 90.94 102 ARG A O 1
ATOM 789 N N . ASP A 1 103 ? -11.113 2.065 -10.279 1.00 89.50 103 ASP A N 1
ATOM 790 C CA . ASP A 1 103 ? -11.272 1.886 -8.836 1.00 89.50 103 ASP A CA 1
ATOM 791 C C . ASP A 1 103 ? -9.911 1.765 -8.123 1.00 89.50 103 ASP A C 1
ATOM 793 O O . ASP A 1 103 ? -9.841 1.768 -6.894 1.00 89.50 103 ASP A O 1
ATOM 797 N N . ILE A 1 104 ? -8.810 1.691 -8.884 1.00 90.25 104 ILE A N 1
ATOM 798 C CA . ILE A 1 104 ? -7.451 1.509 -8.372 1.00 90.25 104 ILE A CA 1
ATOM 799 C C . ILE A 1 104 ? -6.703 2.845 -8.393 1.00 90.25 104 ILE A C 1
ATOM 801 O O . ILE A 1 104 ? -6.538 3.475 -9.438 1.00 90.25 104 ILE A O 1
ATOM 805 N N . ILE A 1 105 ? -6.169 3.250 -7.237 1.00 92.25 105 ILE A N 1
ATOM 806 C CA . ILE A 1 105 ? -5.274 4.405 -7.110 1.00 92.25 105 ILE A CA 1
ATOM 807 C C . ILE A 1 105 ? -3.859 3.964 -6.732 1.00 92.25 105 ILE A C 1
ATOM 809 O O . ILE A 1 105 ? -3.654 3.226 -5.770 1.00 92.25 105 ILE A O 1
ATOM 813 N N . VAL A 1 106 ? -2.866 4.475 -7.462 1.00 90.94 106 VAL A N 1
ATOM 814 C CA . VAL A 1 106 ? -1.444 4.306 -7.137 1.00 90.94 106 VAL A CA 1
ATOM 815 C C . VAL A 1 106 ? -0.893 5.639 -6.646 1.00 90.94 106 VAL A C 1
ATOM 817 O O . VAL A 1 106 ? -0.772 6.593 -7.412 1.00 90.94 106 VAL A O 1
ATOM 820 N N . GLN A 1 107 ? -0.541 5.714 -5.363 1.00 91.19 107 GLN A N 1
ATOM 821 C CA . GLN A 1 107 ? 0.126 6.886 -4.798 1.00 91.19 107 GLN A CA 1
ATOM 822 C C . GLN A 1 107 ? 1.646 6.715 -4.866 1.00 91.19 107 GLN A C 1
ATOM 824 O O . GLN A 1 107 ? 2.209 5.812 -4.250 1.00 91.19 107 GLN A O 1
ATOM 829 N N . CYS A 1 108 ? 2.317 7.603 -5.603 1.00 89.06 108 CYS A N 1
ATOM 830 C CA . CYS A 1 108 ? 3.770 7.610 -5.753 1.00 89.06 108 CYS A CA 1
ATOM 831 C C . CYS A 1 108 ? 4.334 8.985 -5.353 1.00 89.06 108 CYS A C 1
ATOM 833 O O . CYS A 1 108 ? 4.080 9.965 -6.054 1.00 89.06 108 CYS A O 1
ATOM 835 N N . PRO A 1 109 ? 5.116 9.094 -4.262 1.00 82.25 109 PRO A N 1
ATOM 836 C CA . PRO A 1 109 ? 5.643 10.382 -3.804 1.00 82.25 109 PRO A CA 1
ATOM 837 C C . PRO A 1 109 ? 6.765 10.952 -4.691 1.00 82.25 109 PRO A C 1
ATOM 839 O O . PRO A 1 109 ? 7.135 12.108 -4.525 1.00 82.25 109 PRO A O 1
ATOM 842 N N . ALA A 1 110 ? 7.323 10.162 -5.614 1.00 87.19 110 ALA A N 1
ATOM 843 C CA . ALA A 1 110 ? 8.422 10.562 -6.496 1.00 87.19 110 ALA A CA 1
ATOM 844 C C . ALA A 1 110 ? 8.143 10.129 -7.942 1.00 87.19 110 ALA A C 1
ATOM 846 O O . ALA A 1 110 ? 8.906 9.356 -8.525 1.00 87.19 110 ALA A O 1
ATOM 847 N N . ILE A 1 111 ? 7.022 10.593 -8.502 1.00 87.75 111 ILE A N 1
ATOM 848 C CA . ILE A 1 111 ? 6.532 10.138 -9.810 1.00 87.75 111 ILE A CA 1
ATOM 849 C C . ILE A 1 111 ? 7.558 10.313 -10.934 1.00 87.75 111 ILE A C 1
ATOM 851 O O . ILE A 1 111 ? 7.669 9.425 -11.770 1.00 87.75 111 ILE A O 1
ATOM 855 N N . ASP A 1 112 ? 8.381 11.363 -10.907 1.00 88.62 112 ASP A N 1
ATOM 856 C CA . ASP A 1 112 ? 9.415 11.604 -11.925 1.00 88.62 112 ASP A CA 1
ATOM 857 C C . ASP A 1 112 ? 10.416 10.443 -12.040 1.00 88.62 112 ASP A C 1
ATOM 859 O O . ASP A 1 112 ? 10.871 10.106 -13.133 1.00 88.62 112 ASP A O 1
ATOM 863 N N . SER A 1 113 ? 10.720 9.785 -10.917 1.00 88.94 113 SER A N 1
ATOM 864 C CA . SER A 1 113 ? 11.619 8.628 -10.874 1.00 88.94 113 SER A CA 1
ATOM 865 C C . SER A 1 113 ? 10.946 7.339 -11.354 1.00 88.94 113 SER A C 1
ATOM 867 O O . SER A 1 113 ? 11.624 6.450 -11.863 1.00 88.94 113 SER A O 1
ATOM 869 N N . TYR A 1 114 ? 9.627 7.216 -11.179 1.00 90.75 114 TYR A N 1
ATOM 870 C CA . TYR A 1 114 ? 8.874 5.996 -11.490 1.00 90.75 114 TYR A CA 1
ATOM 871 C C . TYR A 1 114 ? 8.206 6.029 -12.862 1.00 90.75 114 TYR A C 1
ATOM 873 O O . TYR A 1 114 ? 7.991 4.968 -13.439 1.00 90.75 114 TYR A O 1
ATOM 881 N N . ALA A 1 115 ? 7.898 7.206 -13.409 1.00 89.62 115 ALA A N 1
ATOM 882 C CA . ALA A 1 115 ? 7.192 7.342 -14.678 1.00 89.62 115 ALA A CA 1
ATOM 883 C C . ALA A 1 115 ? 7.873 6.563 -15.820 1.00 89.62 115 ALA A C 1
ATOM 885 O O . ALA A 1 115 ? 7.185 5.760 -16.452 1.00 89.62 115 ALA A O 1
ATOM 886 N N . PRO A 1 116 ? 9.202 6.659 -16.052 1.00 89.69 116 PRO A N 1
ATOM 887 C CA . PRO A 1 116 ? 9.852 5.881 -17.112 1.00 89.69 116 PRO A CA 1
ATOM 888 C C . PRO A 1 116 ? 9.701 4.363 -16.926 1.00 89.69 116 PRO A C 1
ATOM 890 O O . PRO A 1 116 ? 9.517 3.629 -17.896 1.00 89.69 116 PRO A O 1
ATOM 893 N N . LEU A 1 117 ? 9.742 3.898 -15.676 1.00 91.19 117 LEU A N 1
ATOM 894 C CA . LEU A 1 117 ? 9.617 2.483 -15.322 1.00 91.19 117 LEU A CA 1
ATOM 895 C C . LEU A 1 117 ? 8.183 1.986 -15.516 1.00 91.19 117 LEU A C 1
ATOM 897 O O . LEU A 1 117 ? 7.966 0.901 -16.053 1.00 91.19 117 LEU A O 1
ATOM 901 N N . LEU A 1 118 ? 7.203 2.807 -15.127 1.00 88.56 118 LEU A N 1
ATOM 902 C CA . LEU A 1 118 ? 5.783 2.553 -15.350 1.00 88.56 118 LEU A CA 1
ATOM 903 C C . LEU A 1 118 ? 5.486 2.455 -16.849 1.00 88.56 118 LEU A C 1
ATOM 905 O O . LEU A 1 118 ? 4.856 1.489 -17.268 1.00 88.56 118 LEU A O 1
ATOM 909 N N . HIS A 1 119 ? 6.003 3.379 -17.664 1.00 87.94 119 HIS A N 1
ATOM 910 C CA . HIS A 1 119 ? 5.857 3.320 -19.121 1.00 87.94 119 HIS A CA 1
ATOM 911 C C . HIS A 1 119 ? 6.426 2.027 -19.706 1.00 87.94 119 HIS A C 1
ATOM 913 O O . HIS A 1 119 ? 5.741 1.344 -20.468 1.00 87.94 119 HIS A O 1
ATOM 919 N N . ALA A 1 120 ? 7.645 1.657 -19.309 1.00 88.62 120 ALA A N 1
ATOM 920 C CA . ALA A 1 120 ? 8.298 0.450 -19.801 1.00 88.62 120 ALA A CA 1
ATOM 921 C C . ALA A 1 120 ? 7.569 -0.840 -19.383 1.00 88.62 120 ALA A C 1
ATOM 923 O O . ALA A 1 120 ? 7.431 -1.754 -20.193 1.00 88.62 120 ALA A O 1
ATOM 924 N N . SER A 1 121 ? 7.093 -0.923 -18.137 1.00 86.06 121 SER A N 1
ATOM 925 C CA . SER A 1 121 ? 6.487 -2.144 -17.591 1.00 86.06 121 SER A CA 1
ATOM 926 C C . SER A 1 121 ? 5.015 -2.314 -17.980 1.00 86.06 121 SER A C 1
ATOM 928 O O . SER A 1 121 ? 4.577 -3.418 -18.311 1.00 86.06 121 SER A O 1
ATOM 930 N N . PHE A 1 122 ? 4.237 -1.228 -17.977 1.00 84.69 122 PHE A N 1
ATOM 931 C CA . PHE A 1 122 ? 2.818 -1.256 -18.347 1.00 84.69 122 PHE A CA 1
ATOM 932 C C . PHE A 1 122 ? 2.583 -1.086 -19.852 1.00 84.69 122 PHE A C 1
ATOM 934 O O . PHE A 1 122 ? 1.453 -1.255 -20.301 1.00 84.69 122 PHE A O 1
ATOM 941 N N . GLY A 1 123 ? 3.622 -0.779 -20.639 1.00 79.25 123 GLY A N 1
ATOM 942 C CA . GLY A 1 123 ? 3.485 -0.528 -22.075 1.00 79.25 123 GLY A CA 1
ATOM 943 C C . GLY A 1 123 ? 2.643 0.712 -22.377 1.00 79.25 123 GLY A C 1
ATOM 944 O O . GLY A 1 123 ? 1.974 0.765 -23.404 1.00 79.25 123 GLY A O 1
ATOM 945 N N . LEU A 1 124 ? 2.635 1.688 -21.463 1.00 70.44 124 LEU A N 1
ATOM 946 C CA . LEU A 1 124 ? 1.929 2.951 -21.655 1.00 70.44 124 LEU A CA 1
ATOM 947 C C . LEU A 1 124 ? 2.689 3.750 -22.715 1.00 70.44 124 LEU A C 1
ATOM 949 O O . LEU A 1 124 ? 3.728 4.340 -22.412 1.00 70.44 124 LEU A O 1
ATOM 953 N N . GLU A 1 125 ? 2.200 3.757 -23.953 1.00 57.31 125 GLU A N 1
ATOM 954 C CA . GLU A 1 125 ? 2.722 4.655 -24.979 1.00 57.31 125 GLU A CA 1
ATOM 955 C C . GLU A 1 125 ? 2.509 6.103 -24.513 1.00 57.31 125 GLU A C 1
ATOM 957 O O . GLU A 1 125 ? 1.394 6.516 -24.191 1.00 57.31 125 GLU A O 1
ATOM 962 N N . VAL A 1 126 ? 3.593 6.880 -24.438 1.00 49.88 126 VAL A N 1
ATOM 963 C CA . VAL A 1 126 ? 3.510 8.342 -24.342 1.00 49.88 126 VAL A CA 1
ATOM 964 C C . VAL A 1 126 ? 3.056 8.848 -25.702 1.00 49.88 126 VAL A C 1
ATOM 966 O O . VAL A 1 126 ? 3.868 9.267 -26.527 1.00 49.88 126 VAL A O 1
ATOM 969 N N . ASP A 1 127 ? 1.754 8.794 -25.957 1.00 46.19 127 ASP A N 1
ATOM 970 C CA . ASP A 1 127 ? 1.192 9.635 -26.996 1.00 46.19 127 ASP A CA 1
ATOM 971 C C . ASP A 1 127 ? 1.278 11.067 -26.457 1.00 46.19 127 ASP A C 1
ATOM 973 O O . ASP A 1 127 ? 0.648 11.427 -25.461 1.00 46.19 127 ASP A O 1
ATOM 977 N N . GLY A 1 128 ? 2.147 11.882 -27.053 1.00 47.06 128 GLY A N 1
ATOM 978 C CA . GLY A 1 128 ? 2.391 13.276 -26.668 1.00 47.06 128 GLY A CA 1
ATOM 979 C C . GLY A 1 128 ? 1.196 14.212 -26.899 1.00 47.06 128 GLY A C 1
ATOM 980 O O . GLY A 1 128 ? 1.396 15.397 -27.152 1.00 47.06 128 GLY A O 1
ATOM 981 N N . ALA A 1 129 ? -0.039 13.713 -26.850 1.00 48.72 129 ALA A N 1
ATOM 982 C CA . ALA A 1 129 ? -1.255 14.465 -27.088 1.00 48.72 129 ALA A CA 1
ATOM 983 C C . ALA A 1 129 ? -2.390 13.984 -26.167 1.00 48.72 129 ALA A C 1
ATOM 985 O O . ALA A 1 129 ? -2.845 12.850 -26.249 1.00 48.72 129 ALA A O 1
ATOM 986 N N . ALA A 1 130 ? -2.883 14.925 -25.357 1.00 43.94 130 ALA A N 1
ATOM 987 C CA . ALA A 1 130 ? -4.132 14.892 -24.594 1.00 43.94 130 ALA A CA 1
ATOM 988 C C . ALA A 1 130 ? -4.179 13.997 -23.339 1.00 43.94 130 ALA A C 1
ATOM 990 O O . ALA A 1 130 ? -4.836 12.961 -23.304 1.00 43.94 130 ALA A O 1
ATOM 991 N N . HIS A 1 131 ? -3.624 14.511 -22.237 1.00 43.25 131 HIS A N 1
ATOM 992 C CA . HIS A 1 131 ? -4.164 14.226 -20.906 1.00 43.25 131 HIS A CA 1
ATOM 993 C C . HIS A 1 131 ? -5.289 15.249 -20.626 1.00 43.25 131 HIS A C 1
ATOM 995 O O . HIS A 1 131 ? -4.984 16.423 -20.418 1.00 43.25 131 HIS A O 1
ATOM 1001 N N . PRO A 1 132 ? -6.585 14.876 -20.611 1.00 44.59 132 PRO A N 1
ATOM 1002 C CA . PRO A 1 132 ? -7.704 15.819 -20.450 1.00 44.59 132 PRO A CA 1
ATOM 1003 C C . PRO A 1 132 ? -7.895 16.333 -19.004 1.00 44.59 132 PRO A C 1
ATOM 1005 O O . PRO A 1 132 ? -9.007 16.645 -18.596 1.00 44.59 132 PRO A O 1
ATOM 1008 N N . GLY A 1 133 ? -6.827 16.394 -18.202 1.00 40.78 133 GLY A N 1
ATOM 1009 C CA . GLY A 1 133 ? -6.890 16.698 -16.764 1.00 40.78 133 GLY A CA 1
ATOM 1010 C C . GLY A 1 133 ? -6.037 17.879 -16.303 1.00 40.78 133 GLY A C 1
ATOM 1011 O O . GLY A 1 133 ? -5.881 18.062 -15.102 1.00 40.78 133 GLY A O 1
ATOM 1012 N N . LEU A 1 134 ? -5.462 18.655 -17.224 1.00 38.03 134 LEU A N 1
ATOM 1013 C CA . LEU A 1 134 ? -4.572 19.775 -16.898 1.00 38.03 134 LEU A CA 1
ATOM 1014 C C . LEU A 1 134 ? -4.961 21.042 -17.678 1.00 38.03 134 LEU A C 1
ATOM 1016 O O . LEU A 1 134 ? -4.140 21.677 -18.324 1.00 38.03 134 LEU A O 1
ATOM 1020 N N . GLU A 1 135 ? -6.242 21.398 -17.598 1.00 36.53 135 GLU A N 1
ATOM 1021 C CA . GLU A 1 135 ? -6.729 22.766 -17.809 1.00 36.53 135 GLU A CA 1
ATOM 1022 C C . GLU A 1 135 ? -7.734 23.100 -16.697 1.00 36.53 135 GLU A C 1
ATOM 1024 O O . GLU A 1 135 ? -8.919 22.800 -16.826 1.00 36.53 135 GLU A O 1
ATOM 1029 N N . ILE A 1 136 ? -7.243 23.693 -15.601 1.00 36.72 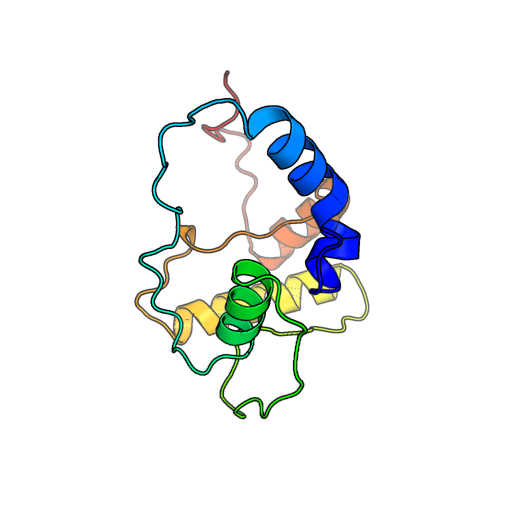136 ILE A N 1
ATOM 1030 C CA . ILE A 1 136 ? -7.939 24.700 -14.778 1.00 36.72 136 ILE A CA 1
ATOM 1031 C C . ILE A 1 136 ? -6.882 25.697 -14.301 1.00 36.72 136 ILE A C 1
ATOM 1033 O O . ILE A 1 136 ? -5.876 25.236 -13.716 1.00 36.72 136 ILE A O 1
#